Protein AF-A0A534NNI7-F1 (afdb_monomer_lite)

Foldseek 3Di:
DLVVLLVLLCVQCVVVVVVLVVLVQVLQVVPPHDDDPPDPCRVVVVVVSSLCQQAPDDDPHGGSLVVCCVPCVVVDDPVSSVSSVVSNPDDPDDDDPDDDPDDPPPDDD

Structure (mmCIF, N/CA/C/O backbone):
data_AF-A0A534NNI7-F1
#
_entry.id   AF-A0A534NNI7-F1
#
loop_
_atom_site.group_PDB
_atom_site.id
_atom_site.type_symbol
_atom_site.label_atom_id
_atom_site.label_alt_id
_atom_site.label_comp_id
_atom_site.label_asym_id
_atom_site.label_entity_id
_atom_site.label_seq_id
_atom_site.pdbx_PDB_ins_code
_atom_site.Cartn_x
_atom_site.Cartn_y
_atom_site.Cartn_z
_atom_site.occupancy
_atom_site.B_iso_or_equiv
_atom_site.auth_seq_id
_atom_site.auth_comp_id
_atom_site.auth_asym_id
_atom_site.auth_atom_id
_atom_site.pdbx_PDB_model_num
ATOM 1 N N . MET A 1 1 ? -19.765 1.319 -2.741 1.00 59.50 1 MET A N 1
ATOM 2 C CA . MET A 1 1 ? -18.616 1.747 -3.573 1.00 59.50 1 MET A CA 1
ATOM 3 C C . MET A 1 1 ? -17.426 1.879 -2.644 1.00 59.50 1 MET A C 1
ATOM 5 O O . MET A 1 1 ? -17.601 2.503 -1.612 1.00 59.50 1 MET A O 1
ATOM 9 N N . ILE A 1 2 ? -16.289 1.258 -2.969 1.00 81.00 2 ILE A N 1
ATOM 10 C CA . ILE A 1 2 ? -15.100 1.205 -2.092 1.00 81.00 2 ILE A CA 1
ATOM 11 C C . ILE A 1 2 ? -14.031 2.266 -2.405 1.00 81.00 2 ILE A C 1
ATOM 13 O O . ILE A 1 2 ? -13.050 2.406 -1.681 1.00 81.00 2 ILE A O 1
ATOM 17 N N . GLN A 1 3 ? -14.210 2.994 -3.511 1.00 84.44 3 GLN A N 1
ATOM 18 C CA . GLN A 1 3 ? -13.262 4.003 -3.978 1.00 84.44 3 GLN A CA 1
ATOM 19 C C . GLN A 1 3 ? -12.975 5.096 -2.930 1.00 84.44 3 GLN A C 1
ATOM 21 O O . GLN A 1 3 ? -11.800 5.364 -2.700 1.00 84.44 3 GLN A O 1
ATOM 26 N N . PRO A 1 4 ? -13.980 5.656 -2.219 1.00 89.88 4 PRO A N 1
ATOM 27 C CA . PRO A 1 4 ? -13.721 6.707 -1.233 1.00 89.88 4 PRO A CA 1
ATOM 28 C C . PRO A 1 4 ? -12.775 6.265 -0.109 1.00 89.88 4 PRO A C 1
ATOM 30 O O . PRO A 1 4 ? -11.935 7.037 0.339 1.00 89.88 4 PRO A O 1
ATOM 33 N N . GLN A 1 5 ? -12.876 5.009 0.334 1.00 89.69 5 GLN A N 1
ATOM 34 C CA . GLN A 1 5 ? -12.031 4.468 1.398 1.00 89.69 5 GLN A CA 1
ATOM 35 C C . GLN A 1 5 ? -10.592 4.254 0.919 1.00 89.69 5 GLN A C 1
ATOM 37 O O . GLN A 1 5 ? -9.649 4.488 1.674 1.00 89.69 5 GLN A O 1
ATOM 42 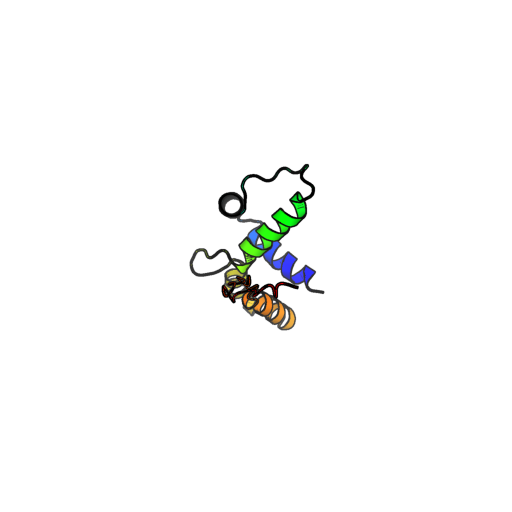N N . LEU A 1 6 ? -10.408 3.853 -0.342 1.00 88.94 6 LEU A N 1
ATOM 43 C CA . LEU A 1 6 ? -9.080 3.772 -0.947 1.00 88.94 6 LEU A CA 1
ATOM 44 C C . LEU A 1 6 ? -8.450 5.167 -1.084 1.00 88.94 6 LEU A C 1
ATOM 46 O O . LEU A 1 6 ? -7.283 5.349 -0.740 1.00 88.94 6 LEU A O 1
ATOM 50 N N . ASP A 1 7 ? -9.233 6.160 -1.505 1.00 91.81 7 ASP A N 1
ATOM 51 C CA . ASP A 1 7 ? -8.774 7.543 -1.655 1.00 91.81 7 ASP A CA 1
ATOM 52 C C . ASP A 1 7 ? -8.343 8.156 -0.309 1.00 91.81 7 ASP A C 1
ATOM 54 O O . ASP A 1 7 ? -7.364 8.907 -0.258 1.00 91.81 7 ASP A O 1
ATOM 58 N N . LEU A 1 8 ? -9.004 7.795 0.802 1.00 92.25 8 LEU A N 1
ATOM 59 C CA . LEU A 1 8 ? -8.572 8.177 2.155 1.00 92.25 8 LEU A CA 1
ATOM 60 C C . LEU A 1 8 ? -7.170 7.645 2.477 1.00 92.25 8 LEU A C 1
ATOM 62 O O . LEU A 1 8 ? -6.331 8.388 2.992 1.00 92.25 8 LEU A O 1
ATOM 66 N N . LEU A 1 9 ? -6.899 6.380 2.146 1.00 91.94 9 LEU A N 1
ATOM 67 C CA . LEU A 1 9 ? -5.585 5.772 2.362 1.00 91.94 9 LEU A CA 1
ATOM 68 C C . LEU A 1 9 ? -4.512 6.423 1.488 1.00 91.94 9 LEU A C 1
ATOM 70 O O . LEU A 1 9 ? -3.429 6.730 1.983 1.00 91.94 9 LEU A O 1
ATOM 74 N N . LEU A 1 10 ? -4.818 6.675 0.213 1.00 92.38 10 LEU A N 1
ATOM 75 C CA . LEU A 1 10 ? -3.909 7.356 -0.710 1.00 92.38 10 LEU A CA 1
ATOM 76 C C . LEU A 1 10 ? -3.592 8.779 -0.234 1.00 92.38 10 LEU A C 1
ATOM 78 O O . LEU A 1 10 ? -2.430 9.177 -0.202 1.00 92.38 10 LEU A O 1
ATOM 82 N N . THR A 1 11 ? -4.604 9.518 0.222 1.00 93.94 11 THR A N 1
ATOM 83 C CA . THR A 1 11 ? -4.431 10.862 0.793 1.00 93.94 11 THR A CA 1
ATOM 84 C C . THR A 1 11 ? -3.564 10.834 2.052 1.00 93.94 11 THR A C 1
ATOM 86 O O . THR A 1 11 ? -2.719 11.707 2.240 1.00 93.94 11 THR A O 1
ATOM 89 N N . TYR A 1 12 ? -3.729 9.819 2.904 1.00 92.94 12 TYR A N 1
ATOM 90 C CA . TYR A 1 12 ? -2.926 9.650 4.115 1.00 92.94 12 TYR A CA 1
ATOM 91 C C . TYR A 1 12 ? -1.438 9.404 3.821 1.00 92.94 12 TYR A C 1
ATOM 93 O O . TYR A 1 12 ? -0.578 9.927 4.532 1.00 92.94 12 TYR A O 1
ATOM 101 N N . VAL A 1 13 ? -1.120 8.622 2.784 1.00 92.81 13 VAL A N 1
ATOM 102 C CA . VAL A 1 13 ? 0.275 8.305 2.425 1.00 92.81 13 VAL A CA 1
ATOM 103 C C . VAL A 1 13 ? 0.918 9.342 1.506 1.00 92.81 13 VAL A C 1
ATOM 105 O O . VAL A 1 13 ? 2.141 9.413 1.467 1.00 92.81 13 VAL A O 1
ATOM 108 N N . ALA A 1 14 ? 0.134 10.175 0.814 1.00 92.25 14 ALA A N 1
ATOM 109 C CA . ALA A 1 14 ? 0.633 11.169 -0.139 1.00 92.25 14 ALA A CA 1
ATOM 110 C C . ALA A 1 14 ? 1.758 12.086 0.397 1.00 92.25 14 ALA A C 1
ATOM 112 O O . ALA A 1 14 ? 2.696 12.350 -0.356 1.00 92.25 14 ALA A O 1
ATOM 113 N N . PRO A 1 15 ? 1.759 12.538 1.671 1.00 94.19 15 PRO A N 1
ATOM 114 C CA . PRO A 1 15 ? 2.863 13.337 2.209 1.00 94.19 15 PRO A CA 1
ATOM 115 C C . PRO A 1 15 ? 4.190 12.569 2.359 1.00 94.19 15 PRO A C 1
ATOM 117 O O . PRO A 1 15 ? 5.238 13.190 2.505 1.00 94.19 15 PRO A O 1
ATOM 120 N N . LYS A 1 16 ? 4.169 11.230 2.343 1.00 90.88 16 LYS A N 1
ATOM 121 C CA . LYS A 1 16 ? 5.331 10.349 2.562 1.00 90.88 16 LYS A CA 1
ATOM 122 C C . LYS A 1 16 ? 5.981 9.943 1.232 1.00 90.88 16 LYS A C 1
ATOM 124 O O . LYS A 1 16 ? 6.189 8.761 0.969 1.00 90.88 16 LYS A O 1
ATOM 129 N N . VAL A 1 17 ? 6.284 10.925 0.382 1.00 91.62 17 VAL A N 1
ATOM 130 C CA . VAL A 1 17 ? 6.776 10.696 -0.992 1.00 91.62 17 VAL A CA 1
ATOM 131 C C . VAL A 1 17 ? 8.047 9.842 -1.016 1.00 91.62 17 VAL A C 1
ATOM 133 O O . VAL A 1 17 ? 8.128 8.907 -1.810 1.00 91.62 17 VAL A O 1
ATOM 136 N N . ASP A 1 18 ? 9.000 10.103 -0.120 1.00 93.81 18 ASP A N 1
ATOM 137 C CA . ASP A 1 18 ? 10.267 9.359 -0.068 1.00 93.81 18 ASP A CA 1
ATOM 138 C C . ASP A 1 18 ? 10.051 7.864 0.220 1.00 93.81 18 ASP A C 1
ATOM 140 O O . ASP A 1 18 ? 10.634 7.006 -0.445 1.00 93.81 18 ASP A O 1
ATOM 144 N N . ASP A 1 19 ? 9.149 7.542 1.155 1.00 93.44 19 ASP A N 1
ATOM 145 C CA . ASP A 1 19 ? 8.772 6.159 1.478 1.00 93.44 19 ASP A CA 1
ATOM 146 C C . ASP A 1 19 ? 8.084 5.477 0.288 1.00 93.44 19 ASP A C 1
ATOM 148 O O . ASP A 1 19 ? 8.355 4.314 -0.007 1.00 93.44 19 ASP A O 1
ATOM 152 N N . LEU A 1 20 ? 7.236 6.208 -0.439 1.00 92.94 20 LEU A N 1
ATOM 153 C CA . LEU A 1 20 ? 6.541 5.696 -1.618 1.00 92.94 20 LEU A CA 1
ATOM 154 C C . LEU A 1 20 ? 7.520 5.380 -2.758 1.00 92.94 20 LEU A C 1
ATOM 156 O O . LEU A 1 20 ? 7.405 4.331 -3.394 1.00 92.94 20 LEU A O 1
ATOM 160 N N . VAL A 1 21 ? 8.515 6.241 -2.993 1.00 93.56 21 VAL A N 1
ATOM 161 C CA . VAL A 1 21 ? 9.575 6.004 -3.988 1.00 93.56 21 VAL A CA 1
ATOM 162 C C . VAL A 1 21 ? 10.418 4.789 -3.605 1.00 93.56 21 VAL A C 1
ATOM 164 O O . VAL A 1 21 ? 10.660 3.923 -4.450 1.00 93.56 21 VAL A O 1
ATOM 167 N N . GLN A 1 22 ? 10.820 4.683 -2.337 1.00 94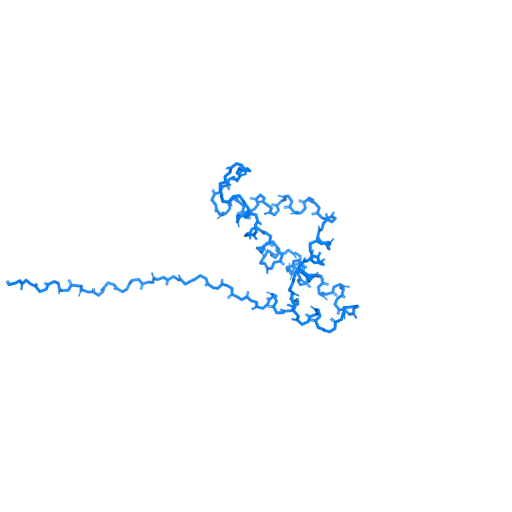.12 22 GLN A N 1
ATOM 168 C CA . GLN A 1 22 ? 11.581 3.537 -1.844 1.00 94.12 22 GLN A CA 1
ATOM 169 C C . GLN A 1 22 ? 10.785 2.232 -1.982 1.00 94.12 22 GLN A C 1
ATOM 171 O O . GLN A 1 22 ? 11.298 1.237 -2.494 1.00 94.12 22 GLN A O 1
ATOM 176 N N . ALA A 1 23 ? 9.510 2.242 -1.592 1.00 94.69 23 ALA A N 1
ATOM 177 C CA . ALA A 1 23 ? 8.629 1.090 -1.719 1.00 94.69 23 ALA A CA 1
ATOM 178 C C . ALA A 1 23 ? 8.413 0.683 -3.183 1.00 94.69 23 AL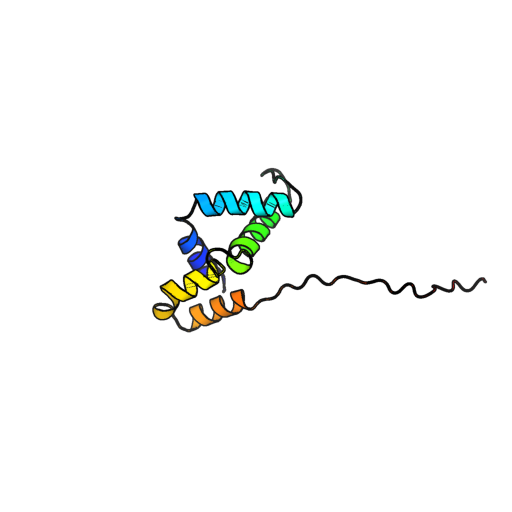A A C 1
ATOM 180 O O . ALA A 1 23 ? 8.358 -0.505 -3.497 1.00 94.69 23 ALA A O 1
ATOM 181 N N . LYS A 1 24 ? 8.312 1.654 -4.098 1.00 93.50 24 LYS A N 1
ATOM 182 C CA . LYS A 1 24 ? 8.185 1.395 -5.536 1.00 93.50 24 LYS A CA 1
ATOM 183 C C . LYS A 1 24 ? 9.408 0.644 -6.068 1.00 93.50 24 LYS A C 1
ATOM 185 O O . LYS A 1 24 ? 9.255 -0.338 -6.793 1.00 93.50 24 LYS A O 1
ATOM 190 N N . GLN A 1 25 ? 10.609 1.074 -5.679 1.00 93.50 25 GLN A N 1
ATOM 191 C CA . GLN A 1 25 ? 11.857 0.391 -6.037 1.00 93.50 25 GLN A CA 1
ATOM 192 C C . GLN A 1 25 ? 11.902 -1.031 -5.463 1.00 93.50 25 GLN A C 1
ATOM 194 O O . GLN A 1 25 ? 12.194 -1.977 -6.193 1.00 93.50 25 GLN A O 1
ATOM 199 N N . GLU A 1 26 ? 11.550 -1.191 -4.184 1.00 94.00 26 GLU A N 1
ATOM 200 C CA . GLU A 1 26 ? 11.475 -2.488 -3.501 1.00 94.00 26 GLU A CA 1
ATOM 201 C C . GLU A 1 26 ? 10.522 -3.458 -4.220 1.00 94.00 26 GLU A C 1
ATOM 203 O O . GLU A 1 26 ? 10.879 -4.602 -4.505 1.00 94.00 26 GLU A O 1
ATOM 208 N N . TYR A 1 27 ? 9.316 -3.003 -4.562 1.00 94.31 27 TYR A N 1
ATOM 209 C CA . TYR A 1 27 ? 8.310 -3.831 -5.221 1.00 94.31 27 TYR A CA 1
ATOM 210 C C . TYR A 1 27 ? 8.757 -4.295 -6.608 1.00 94.31 27 TYR A C 1
ATOM 212 O O . TYR A 1 27 ? 8.676 -5.483 -6.931 1.00 94.31 27 TYR A O 1
ATOM 220 N N . PHE A 1 28 ? 9.241 -3.374 -7.444 1.00 92.62 28 PHE A N 1
ATOM 221 C CA . PHE A 1 28 ? 9.604 -3.703 -8.821 1.00 92.62 28 PHE A CA 1
ATOM 222 C C . PHE A 1 28 ? 10.887 -4.525 -8.920 1.00 92.62 28 PHE A C 1
ATOM 224 O O . PHE A 1 28 ? 10.965 -5.406 -9.778 1.00 92.62 28 PHE A O 1
ATOM 231 N N . ALA A 1 29 ? 11.828 -4.362 -7.985 1.00 91.56 29 ALA A N 1
ATOM 232 C CA . ALA A 1 29 ? 12.975 -5.261 -7.863 1.00 91.56 29 ALA A CA 1
ATOM 233 C C . ALA A 1 29 ? 12.552 -6.727 -7.630 1.00 91.56 29 ALA A C 1
ATOM 235 O O . ALA A 1 29 ? 13.196 -7.640 -8.141 1.00 91.56 29 ALA A O 1
ATOM 236 N N . ASN A 1 30 ? 11.441 -6.956 -6.920 1.00 89.62 30 ASN A N 1
ATOM 237 C CA . ASN A 1 30 ? 10.964 -8.295 -6.558 1.00 89.62 30 ASN A CA 1
ATOM 238 C C . ASN A 1 30 ? 9.938 -8.904 -7.534 1.00 89.62 30 ASN A C 1
ATOM 240 O O . ASN A 1 30 ? 9.662 -10.100 -7.453 1.00 89.62 30 ASN A O 1
ATOM 244 N N . THR A 1 31 ? 9.351 -8.117 -8.443 1.00 86.75 31 THR A N 1
ATOM 245 C CA . THR A 1 31 ? 8.190 -8.542 -9.262 1.00 86.75 31 THR A CA 1
ATOM 246 C C . THR A 1 31 ? 8.419 -8.525 -10.774 1.00 86.75 31 THR A C 1
ATOM 248 O O . THR A 1 31 ? 7.469 -8.685 -11.539 1.00 86.75 31 THR A O 1
ATOM 251 N N . GLY A 1 32 ? 9.665 -8.367 -11.228 1.00 81.94 32 GLY A N 1
ATOM 252 C CA . GLY A 1 32 ? 10.010 -8.475 -12.652 1.00 81.94 32 GLY A CA 1
ATOM 253 C C . GLY A 1 32 ? 10.695 -7.252 -13.256 1.00 81.94 32 GLY A C 1
ATOM 254 O O . GLY A 1 32 ? 10.701 -7.116 -14.474 1.00 81.94 32 GLY A O 1
ATOM 255 N N . GLY A 1 33 ? 11.277 -6.378 -12.432 1.00 83.50 33 GLY A N 1
ATOM 256 C CA . GLY A 1 33 ? 12.111 -5.269 -12.885 1.00 83.50 33 GLY A CA 1
ATOM 257 C C . GLY A 1 33 ? 11.329 -4.004 -13.220 1.00 83.50 33 GLY A C 1
ATOM 258 O O . GLY A 1 33 ? 10.153 -3.865 -12.871 1.00 83.50 33 GLY A O 1
ATOM 259 N N . GLU A 1 34 ? 12.026 -3.076 -13.872 1.00 83.25 34 GLU A N 1
ATOM 260 C CA . GLU A 1 34 ? 11.543 -1.736 -14.206 1.00 83.25 34 GLU A CA 1
ATOM 261 C C . GLU A 1 34 ? 10.231 -1.779 -15.011 1.00 83.25 34 GLU A C 1
ATOM 263 O O . GLU A 1 34 ? 9.909 -2.772 -15.672 1.00 83.25 34 GLU A O 1
ATOM 268 N N . VAL A 1 35 ? 9.418 -0.731 -14.884 1.00 86.19 35 VAL A N 1
ATOM 269 C CA . VAL A 1 35 ? 8.155 -0.590 -15.623 1.00 86.19 35 VAL A CA 1
ATOM 270 C C . VAL A 1 35 ? 8.242 0.679 -16.438 1.00 86.19 35 VAL A C 1
ATOM 272 O O . VAL A 1 35 ? 8.548 1.733 -15.874 1.00 86.19 35 VAL A O 1
ATOM 275 N N . HIS A 1 36 ? 7.944 0.588 -17.728 1.00 88.19 36 HIS A N 1
ATOM 276 C CA . HIS A 1 36 ? 7.903 1.748 -18.604 1.00 88.19 36 HIS A CA 1
ATOM 277 C C . HIS A 1 36 ? 6.455 2.185 -18.824 1.00 88.19 36 HIS A C 1
ATOM 279 O O . HIS A 1 36 ? 5.556 1.352 -18.914 1.00 88.19 36 HIS A O 1
ATOM 285 N N . GLU A 1 37 ? 6.220 3.495 -18.899 1.00 88.06 37 GLU A N 1
ATOM 286 C CA . GLU A 1 37 ? 4.874 4.068 -19.080 1.00 88.06 37 GLU A CA 1
ATOM 287 C C . GLU A 1 37 ? 4.220 3.627 -20.399 1.00 88.06 37 GLU A C 1
ATOM 289 O O . GLU A 1 37 ? 3.002 3.490 -20.476 1.00 88.06 37 GLU A O 1
ATOM 294 N N . ASP A 1 38 ? 5.036 3.313 -21.408 1.00 91.88 38 ASP A N 1
ATOM 295 C CA . ASP A 1 38 ? 4.586 2.820 -22.713 1.00 91.88 38 ASP A CA 1
ATOM 296 C C . ASP A 1 38 ? 4.153 1.339 -22.695 1.00 91.88 38 ASP A C 1
ATOM 298 O O . ASP A 1 38 ? 3.577 0.834 -23.668 1.00 91.88 38 ASP A O 1
ATOM 302 N N . ASP A 1 39 ? 4.421 0.614 -21.604 1.00 91.12 39 ASP A N 1
ATOM 303 C CA . ASP A 1 39 ? 4.053 -0.791 -21.496 1.00 91.12 39 ASP A CA 1
ATOM 304 C C . ASP A 1 39 ? 2.539 -0.943 -21.337 1.00 91.12 39 ASP A C 1
ATOM 306 O O . ASP A 1 39 ? 1.900 -0.350 -20.469 1.00 91.12 39 ASP A O 1
ATOM 310 N N . ARG A 1 40 ? 1.946 -1.877 -22.086 1.00 90.12 40 ARG A N 1
ATOM 311 C CA . ARG A 1 40 ? 0.507 -2.192 -21.965 1.00 90.12 40 ARG A CA 1
ATOM 312 C C . ARG A 1 40 ? 0.089 -2.630 -20.560 1.00 90.12 40 ARG A C 1
ATOM 314 O O . ARG A 1 40 ? -1.091 -2.571 -20.230 1.00 90.12 40 ARG A O 1
ATOM 321 N N . CYS A 1 41 ? 1.029 -3.133 -19.761 1.00 89.06 41 CYS A N 1
ATOM 322 C CA . CYS A 1 41 ? 0.780 -3.584 -18.397 1.00 89.06 41 CYS A CA 1
ATOM 323 C C . CYS A 1 41 ? 1.077 -2.514 -17.337 1.00 89.06 41 CYS A C 1
ATOM 325 O O . CYS A 1 41 ? 0.879 -2.805 -16.156 1.00 89.06 41 CYS A O 1
ATOM 327 N N . PHE A 1 42 ? 1.513 -1.311 -17.723 1.00 90.69 42 PHE A N 1
ATOM 328 C CA . PHE A 1 42 ? 1.939 -0.254 -16.806 1.00 90.69 42 PHE A CA 1
ATOM 329 C C . PHE A 1 42 ? 0.925 0.003 -15.683 1.00 90.69 42 PHE A C 1
ATOM 331 O O . PHE A 1 42 ? 1.236 -0.211 -14.510 1.00 90.69 42 PHE A O 1
ATOM 338 N N . GLU A 1 43 ? -0.316 0.332 -16.046 1.00 91.00 43 GLU A N 1
ATOM 339 C CA . GLU A 1 43 ? -1.402 0.603 -15.094 1.00 91.00 43 GLU A CA 1
ATOM 340 C C . GLU A 1 43 ? -1.670 -0.586 -14.165 1.00 91.00 43 GLU A C 1
ATOM 342 O O . GLU A 1 43 ? -1.763 -0.438 -12.948 1.00 91.00 43 GLU A O 1
ATOM 347 N N . SER A 1 44 ? -1.715 -1.802 -14.718 1.00 90.69 44 SER A N 1
ATOM 348 C CA . SER A 1 44 ? -1.950 -3.012 -13.920 1.00 90.69 44 SER A CA 1
ATOM 349 C C . SER A 1 44 ? -0.827 -3.278 -12.911 1.00 90.69 44 SER A C 1
ATOM 351 O O . SER A 1 44 ? -1.087 -3.698 -11.782 1.00 90.69 44 SER A O 1
ATOM 353 N N . ARG A 1 45 ? 0.427 -2.994 -13.286 1.00 91.31 45 ARG A N 1
ATOM 354 C CA . ARG A 1 45 ? 1.592 -3.150 -12.410 1.00 91.31 45 ARG A CA 1
ATOM 355 C C . ARG A 1 45 ? 1.639 -2.064 -11.339 1.00 91.31 45 ARG A C 1
ATOM 357 O O . ARG A 1 45 ? 1.968 -2.377 -10.197 1.00 91.31 45 ARG A O 1
ATOM 364 N N . LEU A 1 46 ? 1.262 -0.826 -11.664 1.00 92.56 46 LEU A N 1
ATOM 365 C CA . LEU A 1 46 ? 1.098 0.240 -10.672 1.00 92.56 46 LEU A CA 1
ATOM 366 C C . LEU A 1 46 ? -0.028 -0.058 -9.682 1.00 92.56 46 LEU A C 1
ATOM 368 O O . LEU A 1 46 ? 0.153 0.117 -8.480 1.00 92.56 46 LEU A O 1
ATOM 372 N N . GLN A 1 47 ? -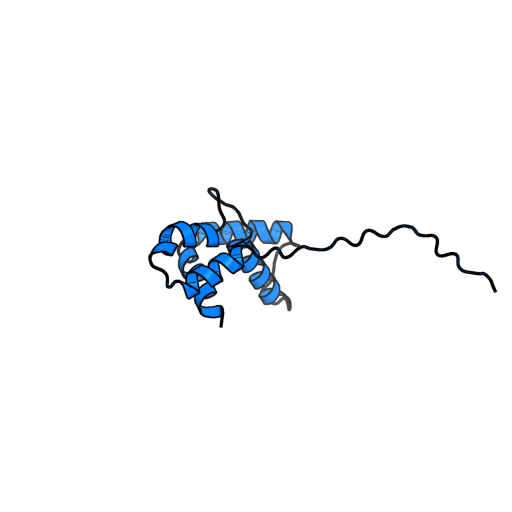1.166 -0.561 -10.154 1.00 90.62 47 GLN A N 1
ATOM 373 C CA . GLN A 1 47 ? -2.255 -0.979 -9.276 1.00 90.62 47 GLN A CA 1
ATOM 374 C C . GLN A 1 47 ? -1.811 -2.115 -8.340 1.00 90.62 47 GLN A C 1
ATOM 376 O O . GLN A 1 47 ? -2.113 -2.092 -7.146 1.00 90.62 47 GLN A O 1
ATOM 381 N N . GLY A 1 48 ? -1.043 -3.081 -8.859 1.00 91.00 48 GLY A N 1
ATOM 382 C CA . GLY A 1 48 ? -0.407 -4.128 -8.055 1.00 91.00 48 GLY A CA 1
ATOM 383 C C . GLY A 1 48 ? 0.540 -3.566 -6.993 1.00 91.00 48 GLY A C 1
ATOM 384 O O . GLY A 1 48 ? 0.472 -3.984 -5.836 1.00 91.00 48 GLY A O 1
ATOM 385 N N . PHE A 1 49 ? 1.360 -2.580 -7.362 1.00 93.38 49 PHE A N 1
ATOM 386 C CA . PHE A 1 49 ? 2.228 -1.864 -6.431 1.00 93.38 49 PHE A CA 1
ATOM 387 C C . PHE A 1 49 ? 1.431 -1.191 -5.307 1.00 93.38 49 PHE A C 1
ATOM 389 O O . PHE A 1 49 ? 1.754 -1.405 -4.143 1.00 93.38 49 PHE A O 1
ATOM 396 N N . PHE A 1 50 ? 0.380 -0.423 -5.616 1.00 92.56 50 PHE A N 1
ATOM 397 C CA . PHE A 1 50 ? -0.411 0.262 -4.587 1.00 92.56 50 PHE A CA 1
ATOM 398 C C . PHE A 1 50 ? -1.131 -0.708 -3.652 1.00 92.56 50 PHE A C 1
ATOM 400 O O . PHE A 1 50 ? -1.155 -0.473 -2.445 1.00 92.56 50 PHE A O 1
ATOM 407 N N . ASN A 1 51 ? -1.664 -1.814 -4.177 1.00 91.06 51 ASN A N 1
ATOM 408 C CA . ASN A 1 51 ? -2.254 -2.860 -3.342 1.00 91.06 51 ASN A CA 1
ATOM 409 C C . ASN A 1 51 ? -1.224 -3.427 -2.360 1.00 91.06 51 ASN A C 1
ATOM 411 O O . ASN A 1 51 ? -1.462 -3.433 -1.152 1.00 91.06 51 ASN A O 1
ATOM 415 N N . TRP A 1 52 ? -0.057 -3.829 -2.865 1.00 91.88 52 TRP A N 1
ATOM 416 C CA . TRP A 1 52 ? 1.012 -4.341 -2.015 1.00 91.88 52 TRP A CA 1
ATOM 417 C C . TRP A 1 52 ? 1.482 -3.292 -1.001 1.00 91.88 52 TRP A C 1
ATOM 419 O O . TRP A 1 52 ? 1.610 -3.587 0.184 1.00 91.88 52 TRP A O 1
ATOM 429 N N . TYR A 1 53 ? 1.692 -2.049 -1.429 1.00 93.94 53 TYR A N 1
ATOM 430 C CA . TYR A 1 53 ? 2.173 -0.977 -0.565 1.00 93.94 53 TYR A CA 1
ATOM 431 C C . TYR A 1 53 ? 1.205 -0.694 0.585 1.00 93.94 53 TYR A C 1
ATOM 433 O O . TYR A 1 53 ? 1.629 -0.633 1.735 1.00 93.94 53 TYR A O 1
ATOM 441 N N . LEU A 1 54 ? -0.091 -0.549 0.295 1.00 92.75 54 LEU A N 1
ATOM 442 C CA . LEU A 1 54 ? -1.095 -0.177 1.291 1.00 92.75 54 LEU A CA 1
ATOM 443 C C . LEU A 1 54 ? -1.418 -1.315 2.265 1.00 92.75 54 LEU A C 1
ATOM 445 O O . LEU A 1 54 ? -1.670 -1.049 3.447 1.00 92.75 54 LEU A O 1
ATOM 449 N N . PHE A 1 55 ? -1.421 -2.561 1.783 1.00 91.25 55 PHE A N 1
ATOM 450 C CA . PHE A 1 55 ? -2.010 -3.686 2.511 1.00 91.25 55 PHE A CA 1
ATOM 451 C C . PHE A 1 55 ? -1.023 -4.790 2.901 1.00 91.25 55 PHE A C 1
ATOM 453 O O . PHE A 1 55 ? -1.290 -5.481 3.880 1.00 91.25 55 PHE A O 1
ATOM 460 N N . ASP A 1 56 ? 0.118 -4.926 2.221 1.00 90.25 56 ASP A N 1
ATOM 461 C CA . ASP A 1 56 ? 1.064 -6.030 2.443 1.00 90.25 56 ASP A CA 1
ATOM 462 C C . ASP A 1 56 ? 2.429 -5.571 2.973 1.00 90.25 56 ASP A C 1
ATOM 464 O O . ASP A 1 56 ? 3.034 -6.254 3.807 1.00 90.25 56 ASP A O 1
ATOM 468 N N . ARG A 1 57 ? 2.926 -4.411 2.524 1.00 92.25 57 ARG A N 1
ATOM 469 C CA . ARG A 1 57 ? 4.225 -3.875 2.941 1.00 92.25 57 ARG A CA 1
ATOM 470 C C . ARG A 1 57 ? 4.170 -3.469 4.409 1.00 92.25 57 ARG A C 1
ATOM 472 O O . ARG A 1 57 ? 3.464 -2.537 4.793 1.00 92.25 57 ARG A O 1
ATOM 479 N N . LYS A 1 58 ? 4.946 -4.160 5.241 1.00 90.38 58 LYS A N 1
ATOM 480 C CA . LYS A 1 58 ? 5.057 -3.865 6.671 1.00 90.38 58 LYS A CA 1
ATOM 481 C C . LYS A 1 58 ? 6.245 -2.956 6.931 1.00 90.38 58 LYS A C 1
ATOM 483 O O . LYS A 1 58 ? 7.370 -3.303 6.589 1.00 90.38 58 LYS A O 1
ATOM 488 N N . GLN A 1 59 ? 5.994 -1.847 7.613 1.00 85.62 59 GLN A N 1
ATOM 489 C CA . GLN A 1 59 ? 7.025 -0.954 8.125 1.00 85.62 59 GLN A CA 1
ATOM 490 C C . GLN A 1 59 ? 6.599 -0.422 9.494 1.00 85.62 59 GLN A C 1
ATOM 492 O O . GLN A 1 59 ? 5.416 -0.184 9.728 1.00 85.62 59 GLN A O 1
ATOM 497 N N . ASP A 1 60 ? 7.548 -0.261 10.415 1.00 82.19 60 ASP A N 1
ATOM 498 C CA . ASP A 1 60 ? 7.285 0.274 11.761 1.00 82.19 60 ASP A CA 1
ATOM 499 C C . ASP A 1 60 ? 6.186 -0.497 12.524 1.00 82.19 60 ASP A C 1
ATOM 501 O O . ASP A 1 60 ? 5.394 0.073 13.267 1.00 82.19 60 ASP A O 1
ATOM 505 N N . GLY A 1 61 ? 6.113 -1.817 12.316 1.00 83.00 61 GLY A N 1
ATOM 506 C CA . GLY A 1 61 ? 5.178 -2.701 13.017 1.00 83.00 61 GLY A CA 1
ATOM 507 C C . GLY A 1 61 ? 3.805 -2.896 12.359 1.00 83.00 61 GLY A C 1
ATOM 508 O O . GLY A 1 61 ? 3.020 -3.689 12.877 1.00 83.00 61 GLY A O 1
ATOM 509 N N . GLY A 1 62 ? 3.515 -2.265 11.213 1.00 89.81 62 GLY A N 1
ATOM 510 C CA . GLY A 1 62 ? 2.236 -2.449 10.515 1.00 89.81 62 GLY A CA 1
ATOM 511 C C . GLY A 1 62 ? 2.245 -2.032 9.046 1.00 89.81 62 GLY A C 1
ATOM 512 O O . GLY A 1 62 ? 3.231 -1.520 8.523 1.00 89.81 62 GLY A O 1
ATOM 513 N N . THR A 1 63 ? 1.135 -2.272 8.356 1.00 92.75 63 THR A N 1
ATOM 514 C CA . THR A 1 63 ? 0.923 -1.781 6.984 1.00 92.75 63 THR A CA 1
ATOM 515 C C . THR A 1 63 ? 0.433 -0.329 7.011 1.00 92.75 63 THR A C 1
ATOM 517 O O . THR A 1 63 ? -0.084 0.124 8.040 1.00 92.75 63 THR A O 1
ATOM 520 N N . PRO A 1 64 ? 0.559 0.450 5.921 1.00 92.94 64 PRO A N 1
ATOM 521 C CA . PRO A 1 64 ? -0.010 1.795 5.861 1.00 92.94 64 PRO A CA 1
ATOM 522 C C . PRO A 1 64 ? -1.498 1.848 6.223 1.00 92.94 64 PRO A C 1
ATOM 524 O O . PRO A 1 64 ? -1.892 2.717 6.998 1.00 92.94 64 PRO A O 1
ATOM 527 N N . ALA A 1 65 ? -2.303 0.887 5.757 1.00 92.62 65 ALA A N 1
ATOM 528 C CA . ALA A 1 65 ? -3.716 0.798 6.123 1.00 92.62 65 ALA A CA 1
ATOM 529 C C . ALA A 1 65 ? -3.929 0.553 7.629 1.00 92.62 65 ALA A C 1
ATOM 531 O O . ALA A 1 65 ? -4.789 1.182 8.245 1.00 92.62 65 ALA A O 1
ATOM 532 N N . GLN A 1 66 ? -3.120 -0.311 8.251 1.00 92.81 66 GLN A N 1
ATOM 533 C CA . GLN A 1 66 ? -3.190 -0.557 9.697 1.00 92.81 66 GLN A CA 1
ATOM 534 C C . GLN A 1 66 ? -2.816 0.686 10.510 1.00 92.81 66 GLN A C 1
ATOM 536 O O . GLN A 1 66 ? -3.491 0.999 11.487 1.00 92.81 66 GLN A O 1
ATOM 541 N N . ARG A 1 67 ? -1.783 1.423 10.090 1.00 92.75 67 ARG A N 1
ATOM 542 C CA . ARG A 1 67 ? -1.372 2.672 10.750 1.00 92.75 67 ARG A CA 1
ATOM 543 C C . ARG A 1 67 ? -2.437 3.755 10.623 1.00 92.75 67 ARG A C 1
ATOM 545 O O . ARG A 1 67 ? -2.770 4.399 11.612 1.00 92.75 67 ARG A O 1
ATOM 552 N N . PHE A 1 68 ? -3.042 3.892 9.444 1.00 93.31 68 PHE A N 1
ATOM 553 C CA . PHE A 1 68 ? -4.167 4.803 9.253 1.00 93.31 68 PHE A CA 1
ATOM 554 C C . PHE A 1 68 ? -5.322 4.490 10.214 1.00 93.31 68 PHE A C 1
ATOM 556 O O . PHE A 1 68 ? -5.835 5.388 10.881 1.00 93.31 68 PHE A O 1
ATOM 563 N N . LEU A 1 69 ? -5.694 3.213 10.341 1.00 92.00 69 LEU A N 1
ATOM 564 C CA . LEU A 1 69 ? -6.735 2.779 11.274 1.00 92.00 69 LEU A CA 1
ATOM 565 C C . LEU A 1 69 ? -6.367 3.040 12.740 1.00 92.00 69 LEU A C 1
ATOM 567 O O . LEU A 1 69 ? -7.243 3.399 13.519 1.00 92.00 69 LEU A O 1
ATOM 571 N N . GLN A 1 70 ? -5.097 2.907 13.120 1.00 91.38 70 GLN A N 1
ATOM 572 C CA . GLN A 1 70 ? -4.636 3.215 14.478 1.00 91.38 70 GLN A CA 1
ATOM 573 C C . GLN A 1 70 ? -4.666 4.719 14.785 1.00 91.38 70 GLN A C 1
ATOM 575 O O . GLN A 1 70 ? -5.058 5.111 15.878 1.00 91.38 70 GLN A O 1
ATOM 580 N N . GLU A 1 71 ? -4.268 5.570 13.837 1.00 91.38 71 GLU A N 1
ATOM 581 C CA . GLU A 1 71 ? -4.140 7.019 14.054 1.00 91.38 71 GLU A CA 1
ATOM 582 C C . GLU A 1 71 ? -5.456 7.786 13.860 1.00 91.38 71 GLU A C 1
ATOM 584 O O . GLU A 1 71 ? -5.675 8.831 14.478 1.00 91.38 71 GLU A O 1
ATOM 589 N N . LYS A 1 72 ? -6.314 7.320 12.946 1.00 89.50 72 LYS A N 1
ATOM 590 C CA . LYS A 1 72 ? -7.528 8.030 12.512 1.00 89.50 72 LYS A CA 1
ATOM 591 C C . LYS A 1 72 ? -8.814 7.239 12.733 1.00 89.50 72 LYS A C 1
ATOM 593 O O . LYS A 1 72 ? -9.887 7.821 12.599 1.00 89.50 72 LYS A O 1
ATOM 598 N N . GLY A 1 73 ? -8.732 5.960 13.106 1.00 83.81 73 GLY A N 1
ATOM 599 C CA . GLY A 1 73 ? -9.885 5.058 13.184 1.00 83.81 73 GLY A CA 1
ATOM 600 C C . GLY A 1 73 ? -10.945 5.409 14.226 1.00 83.81 73 GLY A C 1
ATOM 601 O O . GLY A 1 73 ? -12.052 4.881 14.136 1.00 83.81 73 GLY A O 1
ATOM 602 N N . ASP A 1 74 ? -10.650 6.284 15.187 1.00 85.25 74 ASP A N 1
ATOM 603 C CA . ASP A 1 74 ? -11.632 6.757 16.176 1.00 85.25 74 ASP A CA 1
ATOM 604 C C . ASP A 1 74 ? -12.506 7.903 15.647 1.00 85.25 74 ASP A C 1
ATOM 606 O O . ASP A 1 74 ? -13.603 8.125 16.149 1.00 85.25 74 ASP A O 1
ATOM 610 N N . ASN A 1 75 ? -12.045 8.607 14.608 1.00 87.12 75 ASN A N 1
ATOM 611 C CA . ASN A 1 75 ? -12.764 9.729 13.992 1.00 87.12 75 ASN A CA 1
ATOM 612 C C . ASN A 1 75 ? -13.510 9.334 12.706 1.00 87.12 75 ASN A C 1
ATOM 614 O O . ASN A 1 75 ? -14.146 10.182 12.080 1.00 87.12 75 ASN A O 1
ATOM 618 N N . LEU A 1 76 ? -13.389 8.077 12.271 1.00 87.44 76 LEU A N 1
ATOM 619 C CA . LEU A 1 76 ? -14.044 7.575 11.065 1.00 87.44 76 LEU A CA 1
ATOM 620 C C . LEU A 1 76 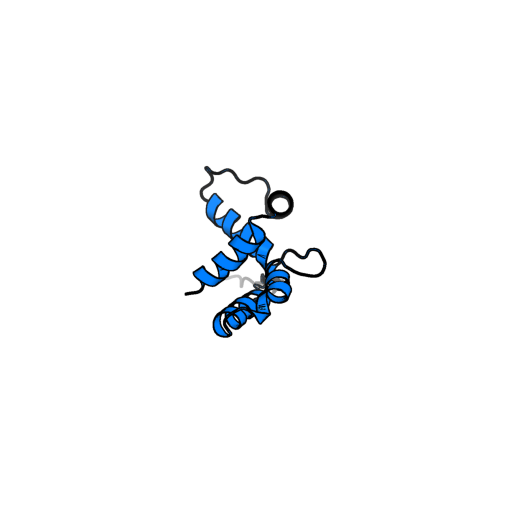? -15.479 7.143 11.356 1.00 87.44 76 LEU A C 1
ATOM 622 O O . LEU A 1 76 ? -15.802 6.697 12.456 1.00 87.44 76 LEU A O 1
ATOM 626 N N . GLN A 1 77 ? -16.328 7.221 10.333 1.00 88.88 77 GLN A N 1
ATOM 627 C CA . GLN A 1 77 ? -17.633 6.576 10.386 1.00 88.88 77 GLN A CA 1
ATOM 628 C C . GLN A 1 77 ? -17.454 5.059 10.505 1.00 88.88 77 GLN A C 1
ATOM 630 O O . GLN A 1 77 ? -16.544 4.479 9.910 1.00 88.88 77 GLN A O 1
ATOM 635 N N . GLU A 1 78 ? -18.347 4.416 11.254 1.00 85.88 78 GLU A N 1
ATOM 636 C CA . GLU A 1 78 ? -18.288 2.977 11.538 1.00 85.88 78 GLU A CA 1
ATOM 637 C C . GLU A 1 78 ? -18.262 2.138 10.250 1.00 85.88 78 GLU A C 1
ATOM 639 O O . GLU A 1 78 ? -17.434 1.243 10.107 1.00 85.88 78 GLU A O 1
ATOM 644 N N . LEU A 1 79 ? -19.061 2.527 9.249 1.00 85.88 79 LEU A N 1
ATOM 645 C CA . LEU A 1 79 ? -19.086 1.879 7.937 1.00 85.88 79 LEU A CA 1
ATOM 646 C C . LEU A 1 79 ? -17.728 1.934 7.213 1.00 85.88 79 LEU A C 1
ATOM 648 O O . LEU A 1 79 ? -17.289 0.939 6.640 1.00 85.88 79 LEU A O 1
ATOM 652 N N . ASP A 1 80 ? -17.054 3.086 7.228 1.00 87.81 80 ASP A N 1
ATOM 653 C CA . ASP A 1 80 ? -15.753 3.246 6.567 1.00 87.81 80 ASP A CA 1
ATOM 654 C C . ASP A 1 80 ? -14.669 2.443 7.285 1.00 87.81 80 ASP A C 1
ATOM 656 O O . ASP A 1 80 ? -13.812 1.824 6.648 1.00 87.81 80 ASP A O 1
ATOM 660 N N . LYS A 1 81 ? -14.734 2.420 8.619 1.00 88.38 81 LYS A N 1
ATOM 661 C CA . LYS A 1 81 ? -13.833 1.641 9.465 1.00 88.38 81 LYS A CA 1
ATOM 662 C C . LYS A 1 81 ? -13.949 0.147 9.171 1.00 88.38 81 LYS A C 1
ATOM 664 O O . LYS A 1 81 ? -12.920 -0.503 8.989 1.00 88.38 81 LYS A O 1
ATOM 669 N N . ASP A 1 82 ? -15.168 -0.374 9.058 1.00 89.12 82 ASP A N 1
ATOM 670 C CA . ASP A 1 82 ? -15.419 -1.784 8.749 1.00 89.12 82 ASP A CA 1
ATOM 671 C C . ASP A 1 82 ? -14.876 -2.182 7.373 1.00 89.12 82 ASP A C 1
ATOM 673 O O . ASP A 1 82 ? -14.219 -3.217 7.231 1.00 89.12 82 ASP A O 1
ATOM 677 N N . VAL A 1 83 ? -15.083 -1.340 6.357 1.00 88.81 83 VAL A N 1
ATOM 678 C CA . VAL A 1 83 ? -14.558 -1.578 5.002 1.00 88.81 83 VAL A CA 1
ATOM 679 C C . VAL A 1 83 ? -13.027 -1.612 5.003 1.00 88.81 83 VAL A C 1
ATOM 681 O O . VAL A 1 83 ? -12.423 -2.535 4.452 1.00 88.81 83 VAL A O 1
ATOM 684 N N . LEU A 1 84 ? -12.388 -0.640 5.658 1.00 88.44 84 LEU A N 1
ATOM 685 C CA . LEU A 1 84 ? -10.930 -0.559 5.756 1.00 88.44 84 LEU A CA 1
ATOM 686 C C . LEU A 1 84 ? -10.334 -1.738 6.536 1.00 88.44 84 LEU A C 1
ATOM 688 O O . LEU A 1 84 ? -9.317 -2.298 6.123 1.00 88.44 84 LEU A O 1
ATOM 692 N N . LEU A 1 85 ? -10.981 -2.157 7.628 1.00 88.69 85 LEU A N 1
ATOM 693 C CA . LEU A 1 85 ? -10.614 -3.372 8.356 1.00 88.69 85 LEU A CA 1
ATOM 694 C C . LEU A 1 85 ? -10.716 -4.604 7.451 1.00 88.69 85 LEU A C 1
ATOM 696 O O . LEU A 1 85 ? -9.786 -5.413 7.427 1.00 88.69 85 LEU A O 1
ATOM 700 N N . GLY A 1 86 ? -11.779 -4.710 6.652 1.00 86.62 86 GLY A N 1
ATOM 701 C CA . GLY A 1 86 ? -11.954 -5.775 5.666 1.00 86.62 86 GLY A CA 1
ATOM 702 C C . GLY A 1 86 ? -10.795 -5.872 4.666 1.00 86.62 86 GLY A C 1
ATOM 703 O O . GLY A 1 86 ? -10.311 -6.974 4.388 1.00 86.62 86 GLY A O 1
ATOM 704 N N . PHE A 1 87 ? -10.268 -4.740 4.184 1.00 84.81 87 PHE A N 1
ATOM 705 C CA . PHE A 1 87 ? -9.092 -4.748 3.303 1.00 84.81 87 PHE A CA 1
ATOM 706 C C . PHE A 1 87 ? -7.867 -5.362 3.979 1.00 84.81 87 PHE A C 1
ATOM 708 O O . PHE A 1 87 ? -7.200 -6.204 3.385 1.00 84.81 87 PHE A O 1
ATOM 715 N N . THR A 1 88 ? -7.610 -5.028 5.247 1.00 83.12 88 THR A N 1
ATOM 716 C CA . THR A 1 88 ? -6.452 -5.570 5.987 1.00 83.12 88 THR A CA 1
ATOM 717 C C . THR A 1 88 ? -6.544 -7.065 6.295 1.00 83.12 88 THR A C 1
ATOM 719 O O . THR A 1 88 ? -5.539 -7.694 6.623 1.00 83.12 88 THR A O 1
ATOM 722 N N . GLN A 1 89 ? -7.741 -7.644 6.201 1.00 80.00 89 GLN A N 1
ATOM 723 C CA . GLN A 1 89 ? -7.987 -9.062 6.462 1.00 80.00 89 GLN A CA 1
ATOM 724 C C . GLN A 1 89 ? -7.987 -9.903 5.179 1.00 80.00 89 GLN A C 1
ATOM 726 O O . GLN A 1 89 ? -7.994 -11.135 5.244 1.00 80.00 89 GLN A O 1
ATOM 731 N N . THR A 1 90 ? -7.964 -9.261 4.008 1.00 66.00 90 THR A N 1
ATOM 732 C CA . THR A 1 90 ? -8.041 -9.955 2.724 1.00 66.00 90 THR A CA 1
ATOM 733 C C . THR A 1 90 ? -6.715 -10.647 2.416 1.00 66.00 90 THR A C 1
ATOM 735 O O . THR A 1 90 ? -5.719 -10.014 2.088 1.00 66.00 90 THR A O 1
ATOM 738 N N . ARG A 1 91 ? -6.702 -11.982 2.488 1.00 59.47 91 ARG A N 1
ATOM 739 C CA . ARG A 1 91 ? -5.591 -12.816 2.009 1.00 59.47 91 ARG A CA 1
ATOM 740 C C . ARG A 1 91 ? -5.844 -13.236 0.562 1.00 59.47 91 ARG A C 1
ATOM 742 O O . ARG A 1 91 ? -6.549 -14.212 0.316 1.00 59.47 91 ARG A O 1
ATOM 749 N N . LEU A 1 92 ? -5.226 -12.547 -0.394 1.00 57.91 92 LEU A N 1
ATOM 750 C CA . LEU A 1 92 ? -5.073 -13.058 -1.760 1.00 57.91 92 LEU A CA 1
ATOM 751 C C . LEU A 1 92 ? -3.987 -14.144 -1.752 1.00 57.91 92 LEU A C 1
ATOM 753 O O . LEU A 1 92 ? -2.799 -13.871 -1.889 1.00 57.91 92 LEU A O 1
ATOM 757 N N . SER A 1 93 ? -4.379 -15.394 -1.508 1.00 50.03 93 SER A N 1
ATOM 758 C CA . SER A 1 93 ? -3.453 -16.527 -1.577 1.00 50.03 93 SER A CA 1
ATOM 759 C C . SER A 1 93 ? -3.204 -16.934 -3.030 1.00 50.03 93 SER A C 1
ATOM 761 O O . SER A 1 93 ? -4.138 -17.271 -3.757 1.00 50.03 93 SER A O 1
ATOM 763 N N . LEU A 1 94 ? -1.934 -16.947 -3.442 1.00 51.97 94 LEU A N 1
ATOM 764 C CA . LEU A 1 94 ? -1.495 -17.635 -4.654 1.00 51.97 94 LEU A CA 1
ATOM 765 C C . LEU A 1 94 ? -1.488 -19.140 -4.371 1.00 51.97 94 LEU A C 1
ATOM 767 O O . LEU A 1 94 ? -0.804 -19.612 -3.463 1.00 51.97 94 LEU A O 1
ATOM 771 N N . TYR A 1 95 ? -2.276 -19.893 -5.130 1.00 54.09 95 TYR A N 1
ATOM 772 C CA . TYR A 1 95 ? -2.278 -21.349 -5.059 1.00 54.09 95 TYR A CA 1
ATOM 773 C C . TYR A 1 95 ? -1.088 -21.891 -5.858 1.00 54.09 95 TYR A C 1
ATOM 775 O O . TYR A 1 95 ? -0.947 -21.604 -7.045 1.00 54.09 95 TYR A O 1
ATOM 783 N N . GLU A 1 96 ? -0.240 -22.698 -5.223 1.00 49.06 96 GLU A N 1
ATOM 784 C CA . GLU A 1 96 ? 0.775 -23.496 -5.915 1.00 49.06 96 GLU A CA 1
ATOM 785 C C . GLU A 1 96 ? 0.132 -24.819 -6.367 1.00 49.06 96 GLU A C 1
ATOM 787 O O . GLU A 1 96 ? -0.270 -25.637 -5.534 1.00 49.06 96 GLU A O 1
ATOM 792 N N . TYR A 1 97 ? 0.033 -25.061 -7.680 1.00 66.75 97 TYR A N 1
ATOM 793 C CA . TYR A 1 97 ? -0.300 -26.396 -8.186 1.00 66.75 97 TYR A CA 1
ATOM 794 C C . TYR A 1 97 ? 0.918 -27.305 -8.012 1.00 66.75 97 TYR A C 1
ATOM 796 O O . TYR A 1 97 ? 1.883 -27.240 -8.773 1.00 66.75 97 TYR A O 1
ATOM 804 N N . ARG A 1 98 ? 0.872 -28.174 -7.001 1.00 57.72 98 ARG A N 1
ATOM 805 C CA . ARG A 1 98 ? 1.830 -29.271 -6.856 1.00 57.72 98 ARG A CA 1
ATOM 806 C C . ARG A 1 98 ? 1.334 -30.462 -7.652 1.00 57.72 98 ARG A C 1
ATOM 808 O O . ARG A 1 98 ? 0.459 -31.197 -7.191 1.00 57.72 98 ARG A O 1
ATOM 815 N N . ASP A 1 99 ? 1.907 -30.650 -8.836 1.00 64.88 99 ASP A N 1
ATOM 816 C CA . ASP A 1 99 ? 1.660 -31.848 -9.627 1.00 64.88 99 ASP A CA 1
ATOM 817 C C . ASP A 1 99 ? 2.024 -33.085 -8.797 1.00 64.88 99 ASP A C 1
ATOM 819 O O . ASP A 1 99 ? 3.163 -33.248 -8.346 1.00 64.88 99 ASP A O 1
ATOM 823 N N . ARG A 1 100 ? 1.061 -33.981 -8.574 1.00 63.12 100 ARG A N 1
ATOM 824 C CA . ARG A 1 100 ? 1.412 -35.346 -8.190 1.00 63.12 100 ARG A CA 1
ATOM 825 C C . ARG A 1 100 ? 1.812 -36.006 -9.493 1.00 63.12 100 ARG A C 1
ATOM 827 O O . ARG A 1 100 ? 0.954 -36.149 -10.355 1.00 63.12 100 ARG A O 1
ATOM 834 N N . LYS A 1 101 ? 3.071 -36.442 -9.617 1.00 54.88 101 LYS A N 1
ATOM 835 C CA . LYS A 1 101 ? 3.509 -37.383 -10.661 1.00 54.88 101 LYS A CA 1
ATOM 836 C C . LYS A 1 101 ? 2.706 -38.688 -10.539 1.00 54.88 101 LYS A C 1
ATOM 838 O O . LYS A 1 101 ? 3.193 -39.696 -10.038 1.00 54.88 101 LYS A O 1
ATOM 843 N N . GLY A 1 102 ? 1.442 -38.650 -10.931 1.00 54.91 102 GLY A N 1
ATOM 844 C CA . GLY A 1 102 ? 0.580 -39.789 -11.142 1.00 54.91 102 GLY A CA 1
ATOM 845 C C . GLY A 1 102 ? 0.836 -40.244 -12.560 1.00 54.91 102 GLY A C 1
ATOM 846 O O . GLY A 1 102 ? 0.603 -39.496 -13.504 1.00 54.91 102 GLY A O 1
ATOM 847 N N . PHE A 1 103 ? 1.380 -41.450 -12.688 1.00 53.62 103 PHE A N 1
ATOM 848 C CA . PHE A 1 103 ? 1.550 -42.174 -13.938 1.00 53.62 103 PHE A CA 1
ATOM 849 C C . PHE A 1 103 ? 0.331 -41.978 -14.854 1.00 53.62 103 PHE A C 1
ATOM 851 O O . PHE A 1 103 ? -0.693 -42.644 -14.693 1.00 53.62 103 PHE A O 1
ATOM 858 N N . PHE A 1 104 ? 0.450 -41.111 -15.861 1.00 54.41 104 PHE A N 1
ATOM 859 C CA . PHE A 1 104 ? -0.379 -41.219 -17.052 1.00 54.41 104 PHE A CA 1
ATOM 860 C C . PHE A 1 104 ? 0.064 -42.493 -17.772 1.00 54.41 104 PHE A C 1
ATOM 862 O O . PHE A 1 104 ? 0.907 -42.471 -18.668 1.00 54.41 104 PHE A O 1
ATOM 869 N N . LEU A 1 105 ? -0.485 -43.631 -17.344 1.00 55.81 105 LEU A N 1
ATOM 870 C CA . LEU A 1 105 ? -0.501 -44.855 -18.131 1.00 55.81 105 LEU A CA 1
ATOM 871 C C . LEU A 1 105 ? -1.284 -44.547 -19.410 1.00 55.81 105 LEU A C 1
ATOM 873 O O . LEU A 1 105 ? -2.506 -44.687 -19.468 1.00 55.81 105 LEU A O 1
ATOM 877 N N . ARG A 1 106 ? -0.575 -44.103 -20.452 1.00 53.12 106 ARG A N 1
ATOM 878 C CA . ARG A 1 106 ? -1.064 -44.227 -21.824 1.00 53.12 106 ARG A CA 1
ATOM 879 C C . ARG A 1 106 ? -1.322 -45.714 -22.048 1.00 53.12 106 ARG A C 1
ATOM 881 O O . ARG A 1 106 ? -0.375 -46.493 -22.086 1.00 53.12 106 ARG A O 1
ATOM 888 N N . ARG A 1 107 ? -2.590 -46.113 -22.170 1.00 52.06 107 ARG A N 1
ATOM 889 C CA . ARG A 1 107 ? -2.927 -47.441 -22.690 1.00 52.06 107 ARG A CA 1
ATOM 890 C C . ARG A 1 107 ? -2.417 -47.508 -24.137 1.00 52.06 107 ARG A C 1
ATOM 892 O O . ARG A 1 107 ? -2.845 -46.667 -24.932 1.00 52.06 107 ARG A O 1
ATOM 899 N N . PRO A 1 108 ? -1.508 -48.432 -24.491 1.00 59.47 108 PRO A N 1
ATOM 900 C CA . PRO A 1 108 ? -1.252 -48.709 -25.894 1.00 59.47 108 PRO A CA 1
ATOM 901 C C . PRO A 1 108 ? -2.510 -49.344 -26.505 1.00 59.47 108 PRO A C 1
ATOM 903 O O . PRO A 1 108 ? -3.257 -50.037 -25.809 1.00 59.47 108 PRO A O 1
ATOM 906 N N . LYS A 1 109 ? -2.765 -49.007 -27.773 1.00 51.38 109 LYS A N 1
ATOM 907 C CA . LYS A 1 109 ? -3.822 -49.601 -28.599 1.00 51.38 109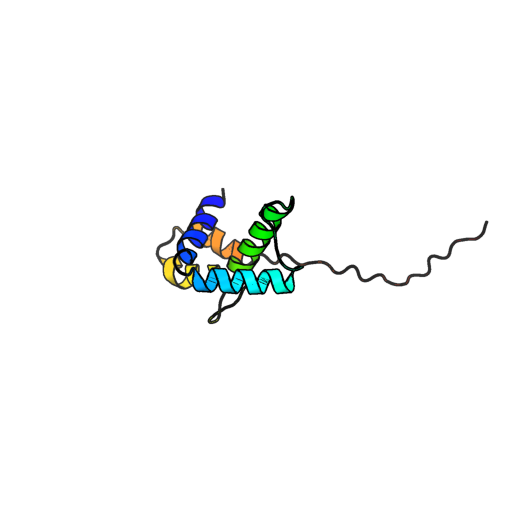 LYS A CA 1
ATOM 908 C C . LYS A 1 109 ? -3.569 -51.084 -28.830 1.00 51.38 109 LYS A C 1
ATOM 910 O O . LYS A 1 109 ? -2.377 -51.442 -28.953 1.00 51.38 109 LYS A O 1
#

Radius of gyration: 19.56 Å; chains: 1; bounding box: 32×63×45 Å

Sequence (109 aa):
MIQPQLDLLLTYVAPKVDDLVQAKQEYFANTGGEVHEDDRCFESRLQGFFNWYLFDRKQDGGTPAQRFLQEKGDNLQELDKDVLLGFTQTRLSLYEYRDRKGFFLRRPK

Secondary structure (DSSP, 8-state):
--HHHHHHHHHHHTT-HHHHHHHHHHHHHHHTS---TTSTTHHHHHHHHHHHHHHT--BTTB-HHHHHHHHHTTSS-HHHHHHHHHHHH---PPP--------------

pLDDT: mean 83.51, std 13.67, range [49.06, 94.69]